Protein AF-A0A8J2WT45-F1 (afdb_monomer_lite)

Sequence (138 aa):
GPRRRARVRGADLAVELREHEHGDTVRAVNNYAHSLLKLRRFEEAKALLRKTMPVARRVLGENNETTLRMRTIYAAALHRDDAATLDDLREAVTTLEDTERTARRVLGGAHPDTGWIERALQNARAMLRARETPPGSA

InterPro domains:
  IPR011990 Tetratricopeptide-like helical domain superfamily [G3DSA:1.25.40.10] (8-134)
  IPR011990 Tetratricopeptide-like helical domain superfamily [SSF48452] (21-121)

pLDDT: mean 89.4, std 15.99, range [35.44, 98.81]

Organism: NCBI:txid35677

Foldseek 3Di:
DPDDPDPPVVVVVVVVVVLVVLVVVLLVLLVVLVVCLVVLVLVVSLVSLVVNLVSCCVSVNCLHLSSLSSLLSNLSSQQVNPPHDLVSLVSSLVSLVVSLVSCCVRVNCPHPSNVSSVVSNVSSVVSNVCVVCPPPND

Structure (mmCIF, N/CA/C/O backbone):
data_AF-A0A8J2WT45-F1
#
_entry.id   AF-A0A8J2WT45-F1
#
loop_
_atom_site.group_PDB
_atom_site.id
_atom_site.type_symbol
_atom_site.label_atom_id
_atom_site.label_alt_id
_atom_site.label_comp_id
_atom_site.label_asym_id
_atom_site.label_entity_id
_atom_site.label_seq_id
_atom_site.pdbx_PDB_ins_code
_atom_site.Cartn_x
_atom_site.Cartn_y
_atom_site.Cartn_z
_atom_site.occupancy
_atom_site.B_iso_or_equiv
_atom_site.auth_seq_id
_atom_site.auth_comp_id
_atom_site.auth_asym_id
_atom_site.auth_atom_id
_atom_site.pdbx_PDB_model_num
ATOM 1 N N . GLY A 1 1 ? 32.747 9.423 -43.767 1.00 35.44 1 GLY A N 1
ATOM 2 C CA . GLY A 1 1 ? 33.790 8.746 -42.966 1.00 35.44 1 GLY A CA 1
ATOM 3 C C . GLY A 1 1 ? 33.177 8.106 -41.726 1.00 35.44 1 GLY A C 1
ATOM 4 O O . GLY A 1 1 ? 32.493 8.809 -40.987 1.00 35.44 1 GLY A O 1
ATOM 5 N N . PRO A 1 2 ? 33.362 6.797 -41.488 1.00 40.66 2 PRO A N 1
ATOM 6 C CA . PRO A 1 2 ? 32.595 6.022 -40.512 1.00 40.66 2 PRO A CA 1
ATOM 7 C C . PRO A 1 2 ? 33.214 6.090 -39.104 1.00 40.66 2 PRO A C 1
ATOM 9 O O . PRO A 1 2 ? 33.658 5.087 -38.561 1.00 40.66 2 PRO A O 1
ATOM 12 N N . ARG A 1 3 ? 33.289 7.284 -38.500 1.00 44.91 3 ARG A N 1
ATOM 13 C CA . ARG A 1 3 ? 33.842 7.463 -37.136 1.00 44.91 3 ARG A CA 1
ATOM 14 C C . ARG A 1 3 ? 33.026 8.405 -36.240 1.00 44.91 3 ARG A C 1
ATOM 16 O O . ARG A 1 3 ? 33.581 9.141 -35.435 1.00 44.91 3 ARG A O 1
ATOM 23 N N . ARG A 1 4 ? 31.693 8.383 -36.354 1.00 43.03 4 ARG A N 1
ATOM 24 C CA . ARG A 1 4 ? 30.777 9.078 -35.418 1.00 43.03 4 ARG A CA 1
ATO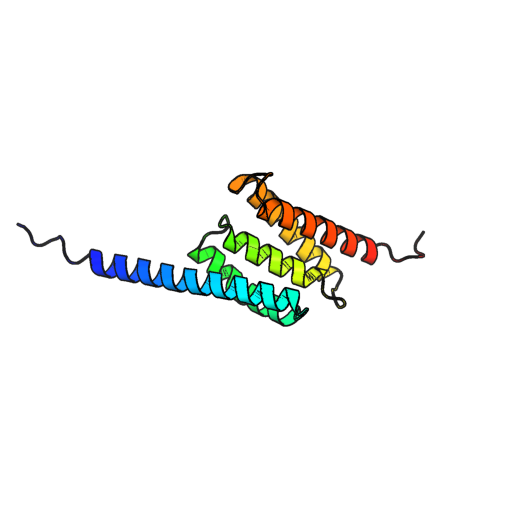M 25 C C . ARG A 1 4 ? 29.558 8.235 -35.004 1.00 43.03 4 ARG A C 1
ATOM 27 O O . ARG A 1 4 ? 28.481 8.770 -34.789 1.00 43.03 4 ARG A O 1
ATOM 34 N N . ARG A 1 5 ? 29.705 6.909 -34.894 1.00 44.72 5 ARG A N 1
ATOM 35 C CA . ARG A 1 5 ? 28.642 6.003 -34.405 1.00 44.72 5 ARG A CA 1
ATOM 36 C C . ARG A 1 5 ? 29.200 4.904 -33.494 1.00 44.72 5 ARG A C 1
ATOM 38 O O . ARG A 1 5 ? 29.092 3.730 -33.808 1.00 44.72 5 ARG A O 1
ATOM 45 N N . ALA A 1 6 ? 29.850 5.273 -32.392 1.00 47.50 6 ALA A N 1
ATOM 46 C CA . ALA A 1 6 ? 30.259 4.286 -31.379 1.00 47.50 6 ALA A CA 1
ATOM 47 C C . ALA A 1 6 ? 30.370 4.834 -29.944 1.00 47.50 6 ALA A C 1
ATOM 49 O O . ALA A 1 6 ? 30.811 4.110 -29.063 1.00 47.50 6 ALA A O 1
ATOM 50 N N . ARG A 1 7 ? 29.980 6.093 -29.678 1.00 42.88 7 ARG A N 1
ATOM 51 C CA . ARG A 1 7 ? 30.102 6.694 -28.333 1.00 42.88 7 ARG A CA 1
ATOM 52 C C . ARG A 1 7 ? 28.776 6.982 -27.625 1.00 42.88 7 ARG A C 1
ATOM 54 O O . ARG A 1 7 ? 28.805 7.419 -26.487 1.00 42.88 7 ARG A O 1
ATOM 61 N N . VAL A 1 8 ? 27.641 6.717 -28.279 1.00 52.56 8 VAL A N 1
ATOM 62 C CA . VAL A 1 8 ? 26.300 6.993 -27.723 1.00 52.56 8 VAL A CA 1
ATOM 63 C C . VAL A 1 8 ? 25.675 5.739 -27.083 1.00 52.56 8 VAL A C 1
ATOM 65 O O . VAL A 1 8 ? 25.062 5.834 -26.035 1.00 52.56 8 VAL A O 1
ATOM 68 N N . ARG A 1 9 ? 25.974 4.528 -27.586 1.00 59.00 9 ARG A N 1
ATOM 69 C CA . ARG A 1 9 ? 25.383 3.270 -27.071 1.00 59.00 9 ARG A CA 1
ATOM 70 C C . ARG A 1 9 ? 25.734 2.907 -25.624 1.00 59.00 9 ARG A C 1
ATOM 72 O O . ARG A 1 9 ? 24.957 2.219 -24.983 1.00 59.00 9 ARG A O 1
ATOM 79 N N . GLY A 1 10 ? 26.907 3.301 -25.125 1.00 63.31 10 GLY A N 1
ATOM 80 C CA . GLY A 1 10 ? 27.358 2.888 -23.788 1.00 63.31 10 GLY A CA 1
ATOM 81 C C . GLY A 1 10 ? 26.660 3.636 -22.650 1.00 63.31 10 GLY A C 1
ATOM 82 O O . GLY A 1 10 ? 26.357 3.038 -21.624 1.00 63.31 10 GLY A O 1
ATOM 83 N N . ALA A 1 11 ? 26.393 4.932 -22.840 1.00 68.38 11 ALA A N 1
ATOM 84 C CA . ALA A 1 11 ? 25.672 5.740 -21.860 1.00 68.38 11 ALA A CA 1
ATOM 85 C C . ALA A 1 11 ? 24.191 5.348 -21.819 1.00 68.38 11 ALA A C 1
ATOM 87 O O . ALA A 1 11 ? 23.669 5.141 -20.731 1.00 68.38 11 ALA A O 1
ATOM 88 N N . ASP A 1 12 ? 23.572 5.150 -22.987 1.00 67.75 12 ASP A N 1
ATOM 89 C CA . ASP A 1 12 ? 22.173 4.725 -23.100 1.00 67.75 12 ASP A CA 1
ATOM 90 C C . ASP A 1 12 ? 21.952 3.352 -22.444 1.00 67.75 12 ASP A C 1
ATOM 92 O O . ASP A 1 12 ? 21.065 3.214 -21.610 1.00 67.75 12 ASP A O 1
ATOM 96 N N . LEU A 1 13 ? 22.832 2.371 -22.702 1.00 58.22 13 LEU A N 1
ATOM 97 C CA . LEU A 1 13 ? 22.767 1.052 -22.059 1.00 58.22 13 LEU A CA 1
ATOM 98 C C . LEU A 1 13 ? 22.962 1.143 -20.537 1.00 58.22 13 LEU A C 1
ATOM 100 O O . LEU A 1 13 ? 22.291 0.454 -19.781 1.00 58.22 13 LEU A O 1
ATOM 104 N N . ALA A 1 14 ? 23.880 1.989 -20.060 1.00 60.34 14 ALA A N 1
ATOM 105 C CA . ALA A 1 14 ? 24.120 2.160 -18.627 1.00 60.34 14 ALA A CA 1
ATOM 106 C C . ALA A 1 14 ? 23.000 2.936 -17.913 1.00 60.34 14 ALA A C 1
ATOM 108 O O . ALA A 1 14 ? 22.872 2.821 -16.693 1.00 60.34 14 ALA A O 1
ATOM 109 N N . VAL A 1 15 ? 22.238 3.758 -18.639 1.00 67.62 15 VAL A N 1
ATOM 110 C CA . VAL A 1 15 ? 21.015 4.401 -18.144 1.00 67.62 15 VAL A CA 1
ATOM 111 C C . VAL A 1 15 ? 19.887 3.376 -18.108 1.00 67.62 15 VAL A C 1
ATOM 113 O O . VAL A 1 15 ? 19.301 3.200 -17.049 1.00 67.62 15 VAL A O 1
ATOM 116 N N . GLU A 1 16 ? 19.673 2.623 -19.186 1.00 64.44 16 GLU A N 1
ATOM 117 C CA . GLU A 1 16 ? 18.642 1.582 -19.280 1.00 64.44 16 GLU A CA 1
ATOM 118 C C . GLU A 1 16 ? 18.847 0.470 -18.241 1.00 64.44 16 GLU A C 1
ATOM 120 O O . GLU A 1 16 ? 17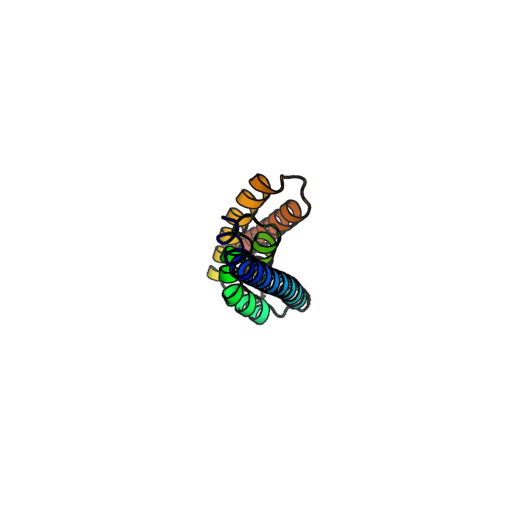.913 0.104 -17.532 1.00 64.44 16 GLU A O 1
ATOM 125 N N . LEU A 1 17 ? 20.084 -0.011 -18.060 1.00 57.94 17 LEU A N 1
ATOM 126 C CA . LEU A 1 17 ? 20.427 -0.981 -17.014 1.00 57.94 17 LEU A CA 1
ATOM 127 C C . LEU A 1 17 ? 20.165 -0.420 -15.614 1.00 57.94 17 LEU A C 1
ATOM 129 O O . LEU A 1 17 ? 19.587 -1.111 -14.782 1.00 57.94 17 LEU A O 1
ATOM 133 N N . ARG A 1 18 ? 20.527 0.844 -15.351 1.00 69.50 18 ARG A N 1
ATOM 134 C CA . ARG A 1 18 ? 20.234 1.482 -14.059 1.00 69.50 18 ARG A CA 1
ATOM 135 C C . ARG A 1 18 ? 18.736 1.653 -13.846 1.00 69.50 18 ARG A C 1
ATOM 137 O O . ARG A 1 18 ? 18.250 1.428 -12.746 1.00 69.50 18 ARG A O 1
ATOM 144 N N . GLU A 1 19 ? 17.988 2.074 -14.857 1.00 68.81 19 GLU A N 1
ATOM 145 C CA . GLU A 1 19 ? 16.527 2.181 -14.794 1.00 68.81 19 GLU A CA 1
ATOM 146 C C . GLU A 1 19 ? 15.880 0.814 -14.541 1.00 68.81 19 GLU A C 1
ATOM 148 O O . GLU A 1 19 ? 14.997 0.709 -13.687 1.00 68.81 19 GLU A O 1
ATOM 153 N N . HIS A 1 20 ? 16.386 -0.240 -15.184 1.00 66.44 20 HIS A N 1
ATOM 154 C CA . HIS A 1 20 ? 15.966 -1.619 -14.961 1.00 66.44 20 HIS A CA 1
ATOM 155 C C . HIS A 1 20 ? 16.250 -2.087 -13.526 1.00 66.44 20 HIS A C 1
ATOM 157 O O . HIS A 1 20 ? 15.341 -2.569 -12.852 1.00 66.44 20 HIS A O 1
ATOM 163 N N . GLU A 1 21 ? 17.468 -1.886 -13.013 1.00 70.12 21 GLU A N 1
ATOM 164 C CA . GLU A 1 21 ? 17.849 -2.227 -11.632 1.00 70.12 21 GLU A CA 1
ATOM 165 C C . GLU A 1 21 ? 16.995 -1.481 -10.595 1.00 70.12 21 GLU A C 1
ATOM 167 O O . GLU A 1 21 ? 16.543 -2.060 -9.597 1.00 70.12 21 GLU A O 1
ATOM 172 N N . HIS A 1 22 ? 16.709 -0.197 -10.837 1.00 78.44 22 HIS A N 1
ATOM 173 C CA . HIS A 1 22 ? 15.785 0.555 -9.993 1.00 78.44 22 HIS A CA 1
ATOM 174 C C . HIS A 1 22 ? 14.358 -0.013 -10.078 1.00 78.44 22 HIS A C 1
ATOM 176 O O . HIS A 1 22 ? 13.673 -0.085 -9.056 1.00 78.44 22 HIS A O 1
ATOM 182 N N . GLY A 1 23 ? 13.910 -0.441 -11.261 1.00 83.12 23 GLY A N 1
ATOM 183 C CA . GLY A 1 23 ? 12.604 -1.067 -11.467 1.00 83.12 23 GLY A CA 1
ATOM 184 C C . GLY A 1 23 ? 12.454 -2.397 -10.725 1.00 83.12 23 GLY A C 1
ATOM 185 O O . GLY A 1 23 ? 11.453 -2.608 -10.037 1.00 83.12 23 GLY A O 1
ATOM 186 N N . ASP A 1 24 ? 13.463 -3.266 -10.796 1.00 87.25 24 ASP A N 1
ATOM 187 C CA . ASP A 1 24 ? 13.496 -4.542 -10.070 1.00 87.25 24 ASP A CA 1
ATOM 188 C C . ASP A 1 24 ? 13.462 -4.318 -8.555 1.00 87.25 24 ASP A C 1
ATOM 190 O O . ASP A 1 24 ? 12.689 -4.961 -7.837 1.00 87.25 24 ASP A O 1
ATOM 194 N N . THR A 1 25 ? 14.226 -3.333 -8.076 1.00 90.38 25 THR A N 1
ATOM 195 C CA . THR A 1 25 ? 14.226 -2.928 -6.665 1.00 90.38 25 THR A CA 1
ATOM 196 C C . THR A 1 25 ? 12.836 -2.467 -6.221 1.00 90.38 25 THR A C 1
ATOM 198 O O . THR A 1 25 ? 12.351 -2.881 -5.167 1.00 90.38 25 THR A O 1
ATOM 201 N N . VAL A 1 26 ? 12.149 -1.653 -7.028 1.00 94.12 26 VAL A N 1
ATOM 202 C CA . VAL A 1 26 ? 10.787 -1.182 -6.726 1.00 94.12 26 VAL A CA 1
ATOM 203 C C . VAL A 1 26 ? 9.790 -2.345 -6.660 1.00 94.12 26 VAL A C 1
ATOM 205 O O . VAL A 1 26 ? 8.984 -2.402 -5.728 1.00 94.12 26 VAL A O 1
ATOM 208 N N . ARG A 1 27 ? 9.862 -3.317 -7.581 1.00 93.62 27 ARG A N 1
ATOM 209 C CA . ARG A 1 27 ? 8.998 -4.514 -7.537 1.00 93.62 27 ARG A CA 1
ATOM 210 C C . ARG A 1 27 ? 9.266 -5.371 -6.298 1.00 93.62 27 ARG A C 1
ATOM 212 O O . ARG A 1 27 ? 8.318 -5.834 -5.661 1.00 93.62 27 ARG A O 1
ATOM 219 N N . ALA A 1 28 ? 10.532 -5.544 -5.917 1.00 94.00 28 ALA A N 1
ATOM 220 C CA . ALA A 1 28 ? 10.903 -6.258 -4.696 1.00 94.00 28 ALA A CA 1
ATOM 221 C C . ALA A 1 28 ? 10.351 -5.561 -3.441 1.00 94.00 28 ALA A C 1
ATOM 223 O O . ALA A 1 28 ? 9.760 -6.214 -2.578 1.00 94.00 28 ALA A O 1
ATOM 224 N N . VAL A 1 29 ? 10.460 -4.231 -3.372 1.00 96.94 29 VAL A N 1
ATOM 225 C CA . VAL A 1 29 ? 9.883 -3.423 -2.288 1.00 96.94 29 VAL A CA 1
ATOM 226 C C . VAL A 1 29 ? 8.364 -3.565 -2.228 1.00 96.94 29 VAL A C 1
ATOM 228 O O . VAL A 1 29 ? 7.829 -3.762 -1.140 1.00 96.94 29 VAL A O 1
ATOM 231 N N . ASN A 1 30 ? 7.664 -3.507 -3.364 1.00 97.12 30 ASN A N 1
ATOM 232 C CA . ASN A 1 30 ? 6.215 -3.718 -3.418 1.00 97.12 30 ASN A CA 1
ATOM 233 C C . ASN A 1 30 ? 5.820 -5.077 -2.812 1.00 97.12 30 ASN A C 1
ATOM 235 O O . ASN A 1 30 ? 4.921 -5.153 -1.972 1.00 97.12 30 ASN A O 1
ATOM 239 N N . ASN A 1 31 ? 6.528 -6.144 -3.189 1.00 97.88 31 ASN A N 1
ATOM 240 C CA . ASN A 1 31 ? 6.273 -7.483 -2.659 1.00 97.88 31 ASN A CA 1
ATOM 241 C C . ASN A 1 31 ? 6.559 -7.561 -1.155 1.00 97.88 31 ASN A C 1
ATOM 243 O O . ASN A 1 31 ? 5.771 -8.142 -0.407 1.00 97.88 31 ASN A O 1
ATOM 247 N N . TYR A 1 32 ? 7.650 -6.944 -0.697 1.00 98.38 32 TYR A N 1
ATOM 248 C CA . TYR A 1 32 ? 7.991 -6.915 0.721 1.00 98.38 32 TYR A CA 1
ATOM 249 C C . TYR A 1 32 ? 6.962 -6.128 1.543 1.00 98.38 32 TYR A C 1
ATOM 251 O O . TYR A 1 32 ? 6.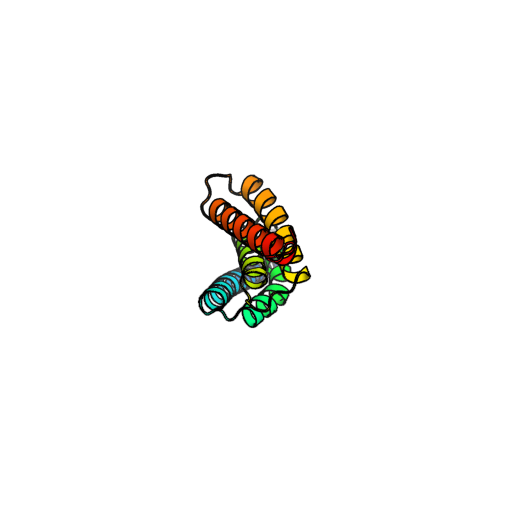479 -6.626 2.558 1.00 98.38 32 TYR A O 1
ATOM 259 N N . ALA A 1 33 ? 6.537 -4.957 1.067 1.00 98.38 33 ALA A N 1
ATOM 260 C CA . ALA A 1 33 ? 5.495 -4.161 1.705 1.00 98.38 33 ALA A CA 1
ATOM 261 C C . ALA A 1 33 ? 4.160 -4.918 1.790 1.00 98.38 33 ALA A C 1
ATOM 263 O O . ALA A 1 33 ? 3.482 -4.876 2.817 1.00 98.38 33 ALA A O 1
ATOM 264 N N . HIS A 1 34 ? 3.799 -5.667 0.745 1.00 98.12 34 HIS A N 1
ATOM 265 C CA . HIS A 1 34 ? 2.604 -6.506 0.764 1.00 98.12 34 HIS A CA 1
ATOM 266 C C . HIS A 1 34 ? 2.699 -7.631 1.809 1.00 98.12 34 HIS A C 1
ATOM 268 O O . HIS A 1 34 ? 1.721 -7.918 2.502 1.00 98.12 34 HIS A O 1
ATOM 274 N N . SER A 1 35 ? 3.876 -8.242 1.972 1.00 98.62 35 SER A N 1
ATOM 275 C CA . SER A 1 35 ? 4.125 -9.219 3.039 1.00 98.62 35 SER A CA 1
ATOM 276 C C . SER A 1 35 ? 4.021 -8.589 4.429 1.00 98.62 35 SER A C 1
ATOM 278 O O . SER A 1 35 ? 3.369 -9.160 5.300 1.00 98.62 35 SER A O 1
ATOM 280 N N . LEU A 1 36 ? 4.581 -7.392 4.632 1.00 98.50 36 LEU A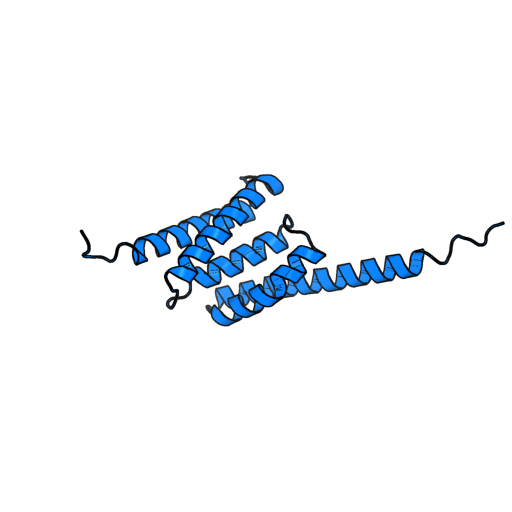 N 1
ATOM 281 C CA . LEU A 1 36 ? 4.444 -6.646 5.889 1.00 98.50 36 LEU A CA 1
ATOM 282 C C . LEU A 1 36 ? 2.971 -6.360 6.216 1.00 98.50 36 LEU A C 1
ATOM 284 O O . LEU A 1 36 ? 2.545 -6.587 7.347 1.00 98.50 36 LEU A O 1
ATOM 288 N N . LEU A 1 37 ? 2.170 -5.966 5.218 1.00 97.94 37 LEU A N 1
ATOM 289 C CA . LEU A 1 37 ? 0.728 -5.756 5.374 1.00 97.94 37 LEU A CA 1
ATOM 290 C C . LEU A 1 37 ? 0.006 -7.037 5.828 1.00 97.94 37 LEU A C 1
ATOM 292 O O . LEU A 1 37 ? -0.829 -6.986 6.730 1.00 97.94 37 LEU A O 1
ATOM 296 N N . LYS A 1 38 ? 0.330 -8.193 5.230 1.00 97.81 38 LYS A N 1
ATOM 297 C CA . LYS A 1 38 ? -0.245 -9.496 5.619 1.00 97.81 38 LYS A CA 1
ATOM 298 C C . LYS A 1 38 ? 0.162 -9.926 7.027 1.00 97.81 38 LYS A C 1
ATOM 300 O O . LYS A 1 38 ? -0.640 -10.528 7.730 1.00 97.81 38 LYS A O 1
ATOM 305 N N . LEU A 1 39 ? 1.381 -9.591 7.437 1.00 98.19 39 LEU A N 1
ATOM 306 C CA . LEU A 1 39 ? 1.904 -9.847 8.779 1.00 98.19 39 LEU A CA 1
ATOM 307 C C . LEU A 1 39 ? 1.441 -8.809 9.815 1.00 98.19 39 LEU A C 1
ATOM 309 O O . LEU A 1 39 ? 1.900 -8.856 10.951 1.00 98.19 39 LEU A O 1
ATOM 313 N N . ARG A 1 40 ? 0.564 -7.864 9.438 1.00 97.94 40 ARG A N 1
ATOM 314 C CA . ARG A 1 40 ? 0.112 -6.738 10.279 1.00 97.94 40 ARG A CA 1
ATOM 315 C C . ARG A 1 40 ? 1.252 -5.854 10.811 1.00 97.94 40 ARG A C 1
ATOM 317 O O . ARG A 1 40 ? 1.093 -5.155 11.805 1.00 97.94 40 ARG A O 1
ATOM 324 N N . ARG A 1 41 ? 2.401 -5.835 10.128 1.00 98.31 41 ARG A N 1
ATOM 325 C CA . ARG A 1 41 ? 3.549 -4.959 10.424 1.00 98.31 41 ARG A CA 1
ATOM 326 C C . ARG A 1 41 ? 3.344 -3.602 9.743 1.00 98.31 41 ARG A C 1
ATOM 328 O O . ARG A 1 41 ? 4.065 -3.240 8.813 1.00 98.31 41 ARG A O 1
ATOM 335 N N . PHE A 1 42 ? 2.295 -2.890 10.156 1.00 98.25 42 PHE A N 1
ATOM 336 C CA . PHE A 1 42 ? 1.794 -1.702 9.457 1.00 98.25 42 PHE A CA 1
ATOM 337 C C . PHE A 1 42 ? 2.782 -0.537 9.465 1.00 98.25 42 PHE A C 1
ATOM 339 O O . PHE A 1 42 ? 3.030 0.041 8.411 1.00 98.25 42 PHE A O 1
ATOM 346 N N . GLU A 1 43 ? 3.406 -0.235 10.605 1.00 97.69 43 GLU A N 1
ATOM 347 C CA . GLU A 1 43 ? 4.403 0.841 10.701 1.00 97.69 43 GLU A CA 1
ATOM 348 C C . GLU A 1 43 ? 5.589 0.638 9.758 1.00 97.69 43 GLU A C 1
ATOM 350 O O . GLU A 1 43 ? 6.017 1.556 9.058 1.00 97.69 43 GLU A O 1
ATOM 355 N N . GLU A 1 44 ? 6.078 -0.595 9.658 1.00 97.81 44 GLU A N 1
ATOM 356 C CA . GLU A 1 44 ? 7.183 -0.921 8.761 1.00 97.81 44 GLU A CA 1
ATOM 357 C C . GLU A 1 44 ? 6.776 -0.801 7.292 1.00 97.81 44 GLU A C 1
ATOM 359 O O . GLU A 1 44 ? 7.546 -0.281 6.483 1.00 97.81 44 GLU A O 1
ATOM 364 N N . ALA A 1 45 ? 5.551 -1.214 6.944 1.00 98.19 45 ALA A N 1
ATOM 365 C CA . ALA A 1 45 ? 5.011 -1.014 5.603 1.00 98.19 45 ALA A CA 1
ATOM 366 C C . ALA A 1 45 ? 4.875 0.484 5.271 1.00 98.19 45 ALA A C 1
ATOM 368 O O . ALA A 1 45 ? 5.304 0.910 4.196 1.00 98.19 45 ALA A O 1
ATOM 369 N N . LYS A 1 46 ? 4.343 1.294 6.200 1.00 98.06 46 LYS A N 1
ATOM 370 C CA . LYS A 1 46 ? 4.198 2.752 6.049 1.00 98.06 46 LYS A CA 1
ATOM 371 C C . LYS A 1 46 ? 5.556 3.422 5.830 1.00 98.06 46 LYS A C 1
ATOM 373 O O . LYS A 1 46 ? 5.725 4.157 4.856 1.00 98.06 46 LYS A O 1
ATOM 378 N N . ALA A 1 47 ? 6.538 3.132 6.685 1.00 97.56 47 ALA A N 1
ATOM 379 C CA . ALA A 1 47 ? 7.882 3.702 6.598 1.00 97.56 47 ALA A CA 1
ATOM 380 C C . ALA A 1 47 ? 8.599 3.312 5.294 1.00 97.56 47 ALA A C 1
ATOM 382 O O . ALA A 1 47 ? 9.163 4.170 4.605 1.00 97.56 47 ALA A O 1
ATOM 383 N N . LEU A 1 48 ? 8.534 2.030 4.919 1.00 98.06 48 LEU A N 1
ATOM 384 C CA . LEU A 1 48 ? 9.123 1.525 3.681 1.00 98.06 48 LEU A CA 1
ATOM 385 C C . LEU A 1 48 ? 8.515 2.209 2.451 1.00 98.06 48 LEU A C 1
ATOM 387 O O . LEU A 1 48 ? 9.248 2.666 1.570 1.00 98.06 48 LEU A O 1
ATOM 391 N N . LEU A 1 49 ? 7.185 2.306 2.389 1.00 97.94 49 LEU A N 1
ATOM 392 C CA . LEU A 1 49 ? 6.481 2.867 1.236 1.00 97.94 49 LEU A CA 1
ATOM 393 C C . LEU A 1 49 ? 6.645 4.385 1.134 1.00 97.94 49 LEU A C 1
ATOM 395 O O . LEU A 1 49 ? 6.916 4.873 0.037 1.00 97.94 49 LEU A O 1
ATOM 399 N N . ARG A 1 50 ? 6.605 5.137 2.246 1.00 96.81 50 ARG A N 1
ATOM 400 C CA . ARG A 1 50 ? 6.902 6.587 2.239 1.00 96.81 50 ARG A CA 1
ATOM 401 C C . ARG A 1 50 ? 8.266 6.889 1.619 1.00 96.81 50 ARG A C 1
ATOM 403 O O . ARG A 1 50 ? 8.391 7.824 0.832 1.00 96.81 50 ARG A O 1
ATOM 410 N N . LYS A 1 51 ? 9.279 6.071 1.920 1.00 95.50 51 LYS A N 1
ATOM 411 C CA . LYS A 1 51 ? 10.634 6.238 1.374 1.00 95.50 51 LYS A CA 1
ATOM 412 C C . LYS A 1 51 ? 10.738 5.877 -0.114 1.00 95.50 51 LYS A C 1
ATOM 414 O O . LYS A 1 51 ? 11.579 6.430 -0.817 1.00 95.50 51 LYS A O 1
ATOM 419 N N . THR A 1 52 ? 9.926 4.940 -0.599 1.00 95.44 52 THR A N 1
ATOM 420 C CA . THR A 1 52 ? 10.147 4.281 -1.901 1.00 95.44 52 THR A CA 1
ATOM 421 C C . THR A 1 52 ? 9.150 4.674 -2.987 1.00 95.44 52 THR A C 1
ATOM 423 O O . THR A 1 52 ? 9.519 4.664 -4.160 1.00 95.44 52 THR A O 1
ATOM 426 N N . MET A 1 53 ? 7.935 5.113 -2.645 1.00 96.88 53 MET A N 1
ATOM 427 C CA . MET A 1 53 ? 6.957 5.616 -3.621 1.00 96.88 53 MET A CA 1
ATOM 428 C C . MET A 1 53 ? 7.487 6.773 -4.492 1.00 96.88 53 MET A C 1
ATOM 430 O O . MET A 1 53 ? 7.238 6.744 -5.698 1.00 96.88 53 MET A O 1
ATOM 434 N N . PRO A 1 54 ? 8.273 7.749 -3.980 1.00 95.19 54 PRO A N 1
ATOM 435 C CA . PRO A 1 54 ? 8.871 8.777 -4.838 1.00 95.19 54 PRO A CA 1
ATOM 436 C C . PRO A 1 54 ? 9.818 8.198 -5.899 1.00 95.19 54 PRO A C 1
ATOM 438 O O . PRO A 1 54 ? 9.891 8.712 -7.016 1.00 95.19 54 PRO A O 1
ATOM 441 N N . VAL A 1 55 ? 10.524 7.111 -5.566 1.00 93.25 55 VAL A N 1
ATOM 442 C CA . VAL A 1 55 ? 11.403 6.395 -6.499 1.00 93.25 55 VAL A CA 1
ATOM 443 C C . VAL A 1 55 ? 10.571 5.638 -7.530 1.00 93.25 55 VAL A C 1
ATOM 445 O O . VAL A 1 55 ? 10.842 5.774 -8.720 1.00 93.25 55 VAL A O 1
ATOM 448 N N . ALA A 1 56 ? 9.530 4.920 -7.098 1.00 94.69 56 ALA A N 1
ATOM 449 C CA . ALA A 1 56 ? 8.603 4.220 -7.988 1.00 94.69 56 ALA A CA 1
ATOM 450 C C . ALA A 1 56 ? 7.963 5.176 -9.006 1.00 94.69 56 ALA A C 1
ATOM 452 O O . ALA A 1 56 ? 8.003 4.915 -10.206 1.00 94.69 56 ALA A O 1
ATOM 453 N N . ARG A 1 57 ? 7.491 6.344 -8.553 1.00 94.94 57 ARG A N 1
ATOM 454 C CA . ARG A 1 57 ? 6.942 7.393 -9.421 1.00 94.94 57 ARG A CA 1
ATOM 455 C C . ARG A 1 57 ? 7.937 7.874 -10.473 1.00 94.94 57 ARG A C 1
ATOM 457 O O . ARG A 1 57 ? 7.550 8.083 -11.616 1.00 94.94 57 ARG A O 1
ATOM 464 N N . ARG A 1 58 ? 9.205 8.065 -10.099 1.00 92.75 58 ARG A N 1
ATOM 465 C CA . ARG A 1 58 ? 10.252 8.531 -11.022 1.00 92.75 58 ARG A CA 1
ATOM 466 C C . ARG A 1 58 ? 10.651 7.463 -12.042 1.00 92.75 58 ARG A C 1
ATOM 468 O O . ARG A 1 58 ? 10.909 7.806 -13.185 1.00 92.75 58 ARG A O 1
ATOM 475 N N . VAL A 1 59 ? 10.749 6.206 -11.611 1.00 93.06 59 VAL A N 1
ATOM 476 C CA . VAL A 1 59 ? 11.316 5.102 -12.407 1.00 93.06 59 VAL A CA 1
ATOM 477 C C . VAL A 1 59 ? 10.255 4.416 -13.264 1.00 93.06 59 VAL A C 1
ATOM 479 O O . VAL A 1 59 ? 10.504 4.118 -14.424 1.00 93.06 59 VAL A O 1
ATOM 482 N N . LEU A 1 60 ? 9.072 4.162 -12.703 1.00 93.75 60 LEU A N 1
ATOM 483 C CA . LEU A 1 60 ? 7.988 3.444 -13.379 1.00 93.75 60 LEU A CA 1
ATOM 484 C C . LEU A 1 60 ? 6.905 4.384 -13.924 1.00 93.75 60 LEU A C 1
ATOM 486 O O . LEU A 1 60 ? 6.167 4.011 -14.833 1.00 93.75 60 LEU A O 1
ATOM 490 N N . GLY A 1 61 ? 6.799 5.593 -13.369 1.00 94.38 61 GLY A N 1
ATOM 491 C CA . GLY A 1 61 ? 5.727 6.541 -13.658 1.00 94.38 61 GLY A CA 1
ATOM 492 C C . GLY A 1 61 ? 4.550 6.430 -12.684 1.00 94.38 61 GLY A C 1
ATOM 493 O O . GLY A 1 61 ? 4.307 5.391 -12.068 1.00 94.38 61 GLY A O 1
ATOM 494 N N . GLU A 1 62 ? 3.791 7.520 -12.563 1.00 93.88 62 GLU A N 1
ATOM 495 C CA . GLU A 1 62 ? 2.631 7.623 -11.657 1.00 93.88 62 GLU A CA 1
ATOM 496 C C . GLU A 1 62 ? 1.488 6.665 -12.038 1.00 93.88 62 GLU A C 1
ATOM 498 O O . GLU A 1 62 ? 0.787 6.147 -11.177 1.00 93.88 62 GLU A O 1
ATOM 503 N N . ASN A 1 63 ? 1.324 6.396 -13.336 1.00 95.94 63 ASN A N 1
ATOM 504 C CA . ASN A 1 63 ? 0.244 5.564 -13.876 1.00 95.94 63 ASN A CA 1
ATOM 505 C C . ASN A 1 63 ? 0.582 4.062 -13.910 1.00 95.94 63 ASN A C 1
ATOM 507 O O . ASN A 1 63 ? -0.230 3.269 -14.379 1.00 95.94 63 ASN A O 1
ATOM 511 N N . ASN A 1 64 ? 1.789 3.669 -13.495 1.00 96.25 64 ASN A N 1
ATOM 512 C CA . ASN A 1 64 ? 2.217 2.276 -13.555 1.00 96.25 64 ASN A CA 1
ATOM 513 C C . ASN A 1 64 ? 1.478 1.425 -12.516 1.00 96.25 64 ASN A C 1
ATOM 515 O O . ASN A 1 64 ? 1.338 1.839 -11.366 1.00 96.25 64 ASN A O 1
ATOM 519 N N . GLU A 1 65 ? 1.082 0.208 -12.894 1.00 96.75 65 GLU A N 1
ATOM 520 C CA . GLU A 1 65 ? 0.380 -0.731 -12.010 1.00 96.75 65 GLU A CA 1
ATOM 521 C C . GLU A 1 65 ? 1.122 -0.962 -10.683 1.00 96.75 65 GLU A C 1
ATOM 523 O O . GLU A 1 65 ? 0.509 -0.931 -9.619 1.00 96.75 65 GLU A O 1
ATOM 528 N N . THR A 1 66 ? 2.453 -1.104 -10.705 1.00 96.69 66 THR A N 1
ATOM 529 C CA . THR A 1 66 ? 3.246 -1.292 -9.477 1.00 96.69 66 THR A CA 1
ATOM 530 C C . THR A 1 66 ? 3.218 -0.043 -8.595 1.00 96.69 66 THR A C 1
ATOM 532 O O . THR A 1 66 ? 3.087 -0.162 -7.378 1.00 96.69 66 THR A O 1
ATOM 535 N N . THR A 1 67 ? 3.282 1.157 -9.180 1.00 97.56 67 THR A N 1
ATOM 536 C CA . THR A 1 67 ? 3.165 2.419 -8.429 1.00 97.56 67 THR A CA 1
ATOM 537 C C . THR A 1 67 ? 1.786 2.537 -7.774 1.00 97.56 67 THR A C 1
ATOM 539 O O . THR A 1 67 ? 1.696 2.825 -6.579 1.00 97.56 67 THR A O 1
ATOM 542 N N . LEU A 1 68 ? 0.712 2.237 -8.513 1.00 98.44 68 LEU A N 1
ATOM 543 C CA . LEU A 1 68 ? -0.658 2.225 -7.987 1.00 98.44 68 LEU A CA 1
ATOM 544 C C . LEU A 1 68 ? -0.817 1.194 -6.863 1.00 98.44 68 LEU A C 1
ATOM 546 O O . LEU A 1 68 ? -1.401 1.483 -5.814 1.00 98.44 68 LEU A O 1
ATOM 550 N N . ARG A 1 69 ? -0.230 0.006 -7.034 1.00 98.31 69 ARG A N 1
ATOM 551 C CA . ARG A 1 69 ? -0.237 -1.051 -6.023 1.00 98.31 69 ARG A CA 1
ATOM 552 C C . ARG A 1 69 ? 0.474 -0.611 -4.747 1.00 98.31 69 ARG A C 1
ATOM 554 O O . ARG A 1 69 ? -0.101 -0.743 -3.671 1.00 98.31 69 ARG A O 1
ATOM 561 N N . MET A 1 70 ? 1.651 0.006 -4.848 1.00 98.56 70 MET A N 1
ATOM 562 C CA . MET A 1 70 ? 2.378 0.550 -3.694 1.00 98.56 70 MET A CA 1
ATOM 563 C C . MET A 1 70 ? 1.565 1.603 -2.930 1.00 98.56 70 MET A C 1
ATOM 565 O O . MET A 1 70 ? 1.480 1.526 -1.703 1.00 98.56 70 MET A O 1
ATOM 569 N N . ARG A 1 71 ? 0.910 2.538 -3.633 1.00 98.50 71 ARG A N 1
ATOM 570 C CA . ARG A 1 71 ? 0.018 3.540 -3.015 1.00 98.50 71 ARG A CA 1
ATOM 571 C C . ARG A 1 71 ? -1.153 2.888 -2.278 1.00 98.50 71 ARG A C 1
ATOM 573 O O . ARG A 1 71 ? -1.510 3.300 -1.177 1.00 98.50 71 ARG A O 1
ATOM 580 N N . THR A 1 72 ? -1.702 1.823 -2.851 1.00 98.75 72 THR A N 1
ATOM 581 C CA . THR A 1 72 ? -2.808 1.061 -2.257 1.00 98.75 72 THR A CA 1
ATOM 582 C C . THR A 1 72 ? -2.368 0.278 -1.021 1.00 98.75 72 THR A C 1
ATOM 584 O O . THR A 1 72 ? -3.081 0.281 -0.021 1.00 98.75 72 THR A O 1
ATOM 587 N N . ILE A 1 73 ? -1.181 -0.349 -1.034 1.00 98.81 73 ILE A N 1
ATOM 588 C CA . ILE A 1 73 ? -0.612 -1.011 0.158 1.00 98.81 73 ILE A CA 1
ATOM 589 C C . ILE A 1 73 ? -0.377 0.021 1.264 1.00 98.81 73 ILE A C 1
ATOM 591 O O . ILE A 1 73 ? -0.684 -0.257 2.420 1.00 98.81 73 ILE A O 1
ATOM 595 N N . TYR A 1 74 ? 0.130 1.208 0.918 1.00 98.75 74 TYR A N 1
ATOM 596 C CA . TYR A 1 74 ? 0.370 2.286 1.876 1.00 98.75 74 TYR A CA 1
ATOM 597 C C . TYR A 1 74 ? -0.931 2.725 2.556 1.00 98.75 74 TYR A C 1
ATOM 599 O O . TYR A 1 74 ? -1.023 2.702 3.781 1.00 98.75 74 TYR A O 1
ATOM 607 N N . ALA A 1 75 ? -1.970 3.018 1.772 1.00 98.75 75 ALA A N 1
ATOM 608 C CA . ALA A 1 75 ? -3.279 3.377 2.309 1.00 98.75 75 ALA A CA 1
ATOM 609 C C . ALA A 1 75 ? -3.928 2.236 3.111 1.00 98.75 75 ALA A C 1
ATOM 611 O O . ALA A 1 75 ? -4.545 2.475 4.148 1.00 98.75 75 ALA A O 1
ATOM 612 N N . ALA A 1 76 ? -3.751 0.984 2.680 1.00 98.69 76 ALA A N 1
ATOM 613 C CA . ALA A 1 76 ? -4.198 -0.175 3.444 1.00 98.69 76 ALA A CA 1
ATOM 614 C C . ALA A 1 76 ? -3.467 -0.293 4.789 1.00 98.69 76 ALA A C 1
ATOM 616 O O . ALA A 1 76 ? -4.091 -0.658 5.780 1.00 98.69 76 ALA A O 1
ATOM 617 N N . ALA A 1 77 ? -2.170 0.019 4.845 1.00 98.62 77 ALA A N 1
ATOM 618 C CA . ALA A 1 77 ? -1.409 0.029 6.091 1.00 98.62 77 ALA A CA 1
ATOM 619 C C . ALA A 1 77 ? -1.828 1.178 7.020 1.00 98.62 77 ALA A C 1
ATOM 621 O O . ALA A 1 77 ? -1.785 0.999 8.228 1.00 98.62 77 ALA A O 1
ATOM 622 N N . LEU A 1 78 ? -2.273 2.316 6.477 1.00 98.56 78 LEU A N 1
ATOM 623 C CA . LEU A 1 78 ? -2.844 3.412 7.265 1.00 98.56 78 LEU A CA 1
ATOM 624 C C . LEU A 1 78 ? -4.178 3.019 7.910 1.00 98.56 78 LEU A C 1
ATOM 626 O O . LEU A 1 78 ? -4.354 3.212 9.104 1.00 98.56 78 LEU A O 1
ATOM 630 N N . HIS A 1 79 ? -5.117 2.444 7.148 1.00 98.25 79 HIS A N 1
ATOM 631 C CA . HIS A 1 79 ? -6.480 2.230 7.653 1.00 98.25 79 HIS A CA 1
ATOM 632 C C . HIS A 1 79 ? -6.721 0.873 8.339 1.00 98.25 79 HIS A C 1
ATOM 634 O O . HIS A 1 79 ? -7.798 0.659 8.894 1.00 98.25 79 HIS A O 1
ATOM 640 N N . ARG A 1 80 ? -5.804 -0.097 8.209 1.00 97.62 80 ARG A N 1
ATOM 641 C CA . ARG A 1 80 ? -5.900 -1.421 8.869 1.00 97.62 80 ARG A CA 1
ATOM 642 C C . ARG A 1 80 ? -5.151 -1.486 10.195 1.00 97.62 80 ARG A C 1
ATOM 644 O O . ARG A 1 80 ? -5.193 -2.521 10.858 1.00 97.62 80 ARG A O 1
ATOM 651 N N . ASP A 1 81 ? -4.431 -0.425 10.520 1.00 95.75 81 ASP A N 1
ATOM 652 C CA . ASP A 1 81 ? -3.754 -0.271 11.790 1.00 95.75 81 ASP A CA 1
ATOM 653 C C . ASP A 1 81 ? -4.792 -0.015 12.887 1.00 95.75 81 ASP A C 1
ATOM 655 O O . ASP A 1 81 ? -5.582 0.922 12.791 1.00 95.75 81 ASP A O 1
ATOM 659 N N . ASP A 1 82 ? -4.807 -0.844 13.931 1.00 93.19 82 ASP A N 1
ATOM 660 C CA . ASP A 1 82 ? -5.743 -0.666 15.050 1.00 93.19 82 ASP A CA 1
ATOM 661 C C . ASP A 1 82 ? -5.453 0.648 15.805 1.00 93.19 82 ASP A C 1
ATOM 663 O O . ASP A 1 82 ? -6.334 1.202 16.465 1.00 93.19 82 ASP A O 1
ATOM 667 N N . ALA A 1 83 ? -4.226 1.169 15.679 1.00 94.62 83 ALA A N 1
ATOM 668 C CA . ALA A 1 83 ? -3.808 2.455 16.222 1.00 94.62 83 ALA A CA 1
ATOM 669 C C . ALA A 1 83 ? -4.062 3.640 15.268 1.00 94.62 83 ALA A C 1
ATOM 671 O O . ALA A 1 83 ? -3.649 4.757 15.583 1.00 94.62 83 ALA A O 1
ATOM 672 N N . ALA A 1 84 ? -4.737 3.432 14.128 1.00 96.12 84 ALA A N 1
ATOM 673 C CA . ALA A 1 84 ? -4.974 4.480 13.138 1.00 96.12 84 ALA A CA 1
ATOM 674 C C . ALA A 1 84 ? -5.654 5.716 13.747 1.00 96.12 84 ALA A C 1
ATOM 676 O O . ALA A 1 84 ? -6.710 5.650 14.401 1.00 96.12 84 ALA A O 1
ATOM 677 N N . THR A 1 85 ? -5.046 6.871 13.494 1.00 96.81 85 THR A N 1
ATOM 678 C CA . THR A 1 85 ? -5.615 8.173 13.831 1.00 96.81 85 THR A CA 1
ATOM 679 C C . THR A 1 85 ? -6.663 8.586 12.800 1.00 96.81 85 THR A C 1
ATOM 681 O O . THR A 1 85 ? -6.773 8.016 11.714 1.00 96.81 85 THR A O 1
ATOM 684 N N . LEU A 1 86 ? -7.452 9.611 13.123 1.00 97.25 86 LEU A N 1
ATOM 685 C CA . LEU A 1 86 ? -8.412 10.163 12.169 1.00 97.25 86 LEU A CA 1
ATOM 686 C C . LEU A 1 86 ? -7.716 10.722 10.916 1.00 97.25 86 LEU A C 1
ATOM 688 O O . LEU A 1 86 ? -8.248 10.611 9.812 1.00 97.25 86 LEU A O 1
ATOM 692 N N . ASP A 1 87 ? -6.511 11.265 11.080 1.00 97.88 87 ASP A N 1
ATOM 693 C CA . ASP A 1 87 ? -5.715 11.792 9.976 1.00 97.88 87 ASP A CA 1
ATOM 694 C C . ASP A 1 87 ? -5.146 10.669 9.102 1.00 97.88 87 ASP A C 1
ATOM 696 O O . ASP A 1 87 ? -5.215 10.783 7.880 1.00 97.88 87 ASP A O 1
ATOM 700 N N . ASP A 1 88 ? -4.717 9.541 9.685 1.00 98.06 88 ASP A N 1
ATOM 701 C CA . ASP A 1 88 ? -4.325 8.351 8.910 1.00 98.06 88 ASP A CA 1
ATOM 702 C C . ASP A 1 88 ? -5.490 7.835 8.053 1.00 98.06 88 ASP A C 1
ATOM 704 O O . ASP A 1 88 ? -5.318 7.493 6.881 1.00 98.06 88 ASP A O 1
ATOM 708 N N . LEU A 1 89 ? -6.703 7.804 8.618 1.00 98.50 89 LEU A N 1
ATOM 709 C CA . LEU A 1 89 ? -7.905 7.366 7.904 1.00 98.50 89 LEU A CA 1
ATOM 710 C C . LEU A 1 89 ? -8.264 8.320 6.755 1.00 98.50 89 LEU A C 1
ATOM 712 O O . LEU A 1 89 ? -8.593 7.863 5.657 1.00 98.50 89 LEU A O 1
ATOM 716 N N . ARG A 1 90 ? -8.163 9.636 6.970 1.00 98.56 90 ARG A N 1
ATOM 717 C CA . ARG A 1 90 ? -8.373 10.650 5.922 1.00 98.56 90 ARG A CA 1
ATOM 718 C C . ARG A 1 90 ? -7.315 10.575 4.826 1.00 98.56 90 ARG A C 1
ATOM 720 O O . ARG A 1 90 ? -7.655 10.650 3.642 1.00 98.56 90 ARG A O 1
ATOM 727 N N . GLU A 1 91 ? -6.051 10.392 5.203 1.00 98.44 91 GLU A N 1
ATOM 728 C CA . GLU A 1 91 ? -4.942 10.204 4.265 1.00 98.44 91 GLU A CA 1
ATOM 729 C C . GLU A 1 91 ? -5.158 8.940 3.421 1.00 98.44 91 GLU A C 1
ATOM 731 O O . GLU A 1 91 ? -5.007 8.982 2.196 1.00 98.44 91 GLU A O 1
ATOM 736 N N . ALA A 1 92 ? -5.583 7.835 4.041 1.00 98.69 92 ALA A N 1
ATOM 737 C CA . ALA A 1 92 ? -5.889 6.591 3.344 1.00 98.69 92 ALA A CA 1
ATOM 738 C C . ALA A 1 92 ? -7.012 6.773 2.314 1.00 98.69 92 ALA A C 1
ATOM 740 O O . ALA A 1 92 ? -6.849 6.372 1.161 1.00 98.69 92 ALA A O 1
ATOM 741 N N . VAL A 1 93 ? -8.129 7.401 2.705 1.00 98.81 93 VAL A N 1
ATOM 742 C CA . VAL A 1 93 ? -9.261 7.668 1.801 1.00 98.81 93 VAL A CA 1
ATOM 743 C C . VAL A 1 93 ? -8.820 8.543 0.631 1.00 98.81 93 VAL A C 1
ATOM 745 O O . VAL A 1 93 ? -9.010 8.146 -0.516 1.00 98.81 93 VAL A O 1
ATOM 748 N N . THR A 1 94 ? -8.153 9.666 0.901 1.00 98.75 94 THR A N 1
ATOM 749 C CA . THR A 1 94 ? -7.686 10.596 -0.143 1.00 98.75 94 THR A CA 1
ATOM 750 C C . THR A 1 94 ? -6.723 9.908 -1.114 1.00 98.75 94 THR A C 1
ATOM 752 O O . THR A 1 94 ? -6.837 10.042 -2.334 1.00 98.75 94 THR A O 1
ATOM 755 N N . THR A 1 95 ? -5.789 9.113 -0.582 1.00 98.56 95 THR A N 1
ATOM 756 C CA . THR A 1 95 ? -4.834 8.346 -1.392 1.00 98.56 95 THR A CA 1
ATOM 757 C C . THR A 1 95 ? -5.553 7.346 -2.291 1.00 98.56 95 THR A C 1
ATOM 759 O O . THR A 1 95 ? -5.217 7.236 -3.473 1.00 98.56 95 THR A O 1
ATOM 762 N N . LEU A 1 96 ? -6.540 6.624 -1.757 1.00 98.81 96 LEU A N 1
ATOM 763 C CA . LEU A 1 96 ? -7.289 5.608 -2.493 1.00 98.81 96 LEU A CA 1
ATOM 764 C C . LEU A 1 96 ? -8.229 6.216 -3.535 1.00 98.81 96 LEU A C 1
ATOM 766 O O . LEU A 1 96 ? -8.343 5.646 -4.610 1.00 98.81 96 LEU A O 1
ATOM 770 N N . GLU A 1 97 ? -8.839 7.374 -3.286 1.00 98.75 97 GLU A N 1
ATOM 771 C CA . GLU A 1 97 ? -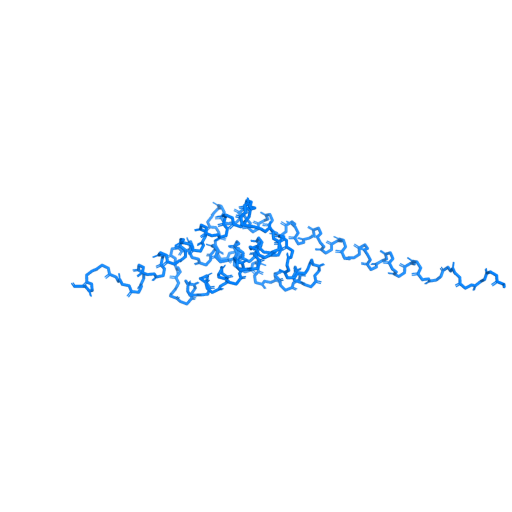9.670 8.077 -4.276 1.00 98.75 97 GLU A CA 1
ATOM 772 C C . GLU A 1 97 ? -8.865 8.513 -5.504 1.00 98.75 97 GLU A C 1
ATOM 774 O O . GLU A 1 97 ? -9.302 8.343 -6.644 1.00 98.75 97 GLU A O 1
ATOM 779 N N . ASP A 1 98 ? -7.663 9.051 -5.295 1.00 98.44 98 ASP A N 1
ATOM 780 C CA . ASP A 1 98 ? -6.782 9.417 -6.405 1.00 98.44 98 ASP A CA 1
ATOM 781 C C . ASP A 1 98 ? -6.227 8.188 -7.144 1.00 98.44 98 ASP A C 1
ATOM 783 O O . ASP A 1 98 ? -6.164 8.168 -8.380 1.00 98.44 98 ASP A O 1
ATOM 787 N N . THR A 1 99 ? -5.888 7.133 -6.397 1.00 98.56 99 THR A N 1
ATOM 788 C CA . THR A 1 99 ? -5.389 5.873 -6.967 1.00 98.56 99 THR A CA 1
ATOM 789 C C . THR A 1 99 ? -6.476 5.163 -7.778 1.00 98.56 99 THR A C 1
ATOM 791 O O . THR A 1 99 ? -6.201 4.694 -8.878 1.00 98.56 99 THR A O 1
ATOM 794 N N . GLU A 1 100 ? -7.715 5.128 -7.286 1.00 98.62 100 GLU A N 1
ATOM 795 C CA . GLU A 1 100 ? -8.868 4.506 -7.947 1.00 98.62 100 GLU A CA 1
ATOM 796 C C . GLU A 1 100 ? -9.208 5.203 -9.264 1.00 98.62 100 GLU A C 1
ATOM 798 O O . GLU A 1 100 ? -9.283 4.551 -10.308 1.00 98.62 100 GLU A O 1
ATOM 803 N N . ARG A 1 101 ? -9.286 6.539 -9.246 1.00 98.50 101 ARG A N 1
ATOM 804 C CA . ARG A 1 101 ? -9.531 7.348 -10.445 1.00 98.50 101 ARG A CA 1
ATOM 805 C C . ARG A 1 101 ? -8.460 7.110 -11.504 1.00 98.50 101 ARG A C 1
ATOM 807 O O . ARG A 1 101 ? -8.766 7.005 -12.694 1.00 98.50 101 ARG A O 1
ATOM 814 N N . THR A 1 102 ? -7.202 7.006 -11.080 1.00 98.25 102 THR A N 1
ATOM 815 C CA . THR A 1 102 ? -6.090 6.711 -11.987 1.00 98.25 102 THR A CA 1
ATOM 816 C C . THR A 1 102 ? -6.181 5.286 -12.527 1.00 98.25 102 THR A C 1
ATOM 818 O O . THR A 1 102 ? -6.139 5.111 -13.743 1.00 98.25 102 THR A O 1
ATOM 821 N N . ALA A 1 103 ? -6.385 4.287 -11.665 1.00 98.25 103 ALA A N 1
ATOM 822 C CA . ALA A 1 103 ? -6.494 2.879 -12.042 1.00 98.25 103 ALA A CA 1
ATOM 823 C C . ALA A 1 103 ? -7.649 2.628 -13.021 1.00 98.25 103 ALA A C 1
ATOM 825 O O . ALA A 1 103 ? -7.444 2.000 -14.058 1.00 98.25 103 ALA A O 1
ATOM 826 N N . ARG A 1 104 ? -8.832 3.208 -12.782 1.00 98.19 104 ARG A N 1
ATOM 827 C CA . ARG A 1 104 ? -9.965 3.125 -13.718 1.00 98.19 104 ARG A CA 1
ATOM 828 C C . ARG A 1 104 ? -9.621 3.657 -15.102 1.00 98.19 104 ARG A C 1
ATOM 830 O O . ARG A 1 104 ? -10.009 3.049 -16.095 1.00 98.19 104 ARG A O 1
ATOM 837 N N . ARG A 1 105 ? -8.895 4.777 -15.176 1.00 98.12 105 ARG A N 1
ATOM 838 C CA . ARG 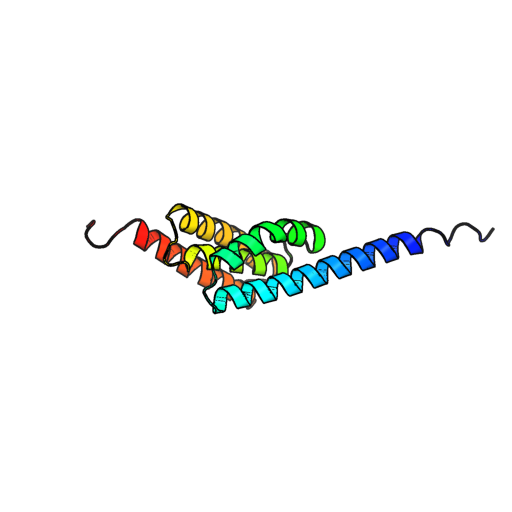A 1 105 ? -8.501 5.399 -16.446 1.00 98.12 105 ARG A CA 1
ATOM 839 C C . ARG A 1 105 ? -7.441 4.588 -17.192 1.00 98.12 105 ARG A C 1
ATOM 841 O O . ARG A 1 105 ? -7.490 4.546 -18.415 1.00 98.12 105 ARG A O 1
ATOM 848 N N . VAL A 1 106 ? -6.467 4.013 -16.482 1.00 98.06 106 VAL A N 1
ATOM 849 C CA . VAL A 1 106 ? -5.272 3.415 -17.112 1.00 98.06 106 VAL A CA 1
ATOM 850 C C . VAL A 1 106 ? -5.326 1.893 -17.230 1.00 98.06 106 VAL A C 1
ATOM 852 O O . VAL A 1 106 ? -4.784 1.355 -18.187 1.00 98.06 106 VAL A O 1
ATOM 855 N N . LEU A 1 107 ? -5.992 1.206 -16.298 1.00 97.25 107 LEU A N 1
ATOM 856 C CA . LEU A 1 107 ? -6.152 -0.255 -16.280 1.00 97.25 107 LEU A CA 1
ATOM 857 C C . LEU A 1 107 ? -7.562 -0.694 -16.704 1.00 97.25 107 LEU A C 1
ATOM 859 O O . LEU A 1 107 ? -7.752 -1.817 -17.165 1.00 97.25 107 LEU A O 1
ATOM 863 N N . GLY A 1 108 ? -8.556 0.185 -16.550 1.00 97.94 108 GLY A N 1
ATOM 864 C CA . GLY A 1 108 ? -9.967 -0.127 -16.768 1.00 97.94 108 GLY A CA 1
ATOM 865 C C . GLY A 1 108 ? -10.676 -0.641 -15.510 1.00 97.94 108 GLY A C 1
ATOM 866 O O . GLY A 1 108 ? -10.061 -1.113 -14.552 1.00 97.94 108 GLY A O 1
ATOM 867 N N . GLY A 1 109 ? -12.010 -0.551 -15.516 1.00 96.25 109 GLY A N 1
ATOM 868 C CA . GLY A 1 109 ? -12.855 -0.924 -14.372 1.00 96.25 109 GLY A CA 1
ATOM 869 C C . GLY A 1 109 ? -12.904 -2.427 -14.073 1.00 96.25 109 GLY A C 1
ATOM 870 O O . GLY A 1 109 ? -13.101 -2.813 -12.930 1.00 96.25 109 GLY A O 1
ATOM 871 N N . ALA A 1 110 ? -12.690 -3.283 -15.078 1.00 96.88 110 ALA A N 1
ATOM 872 C CA . ALA A 1 110 ? -12.691 -4.740 -14.907 1.00 96.88 110 ALA A CA 1
ATOM 873 C C . ALA A 1 110 ? -11.330 -5.307 -14.455 1.00 96.88 110 ALA A C 1
ATOM 875 O O . ALA A 1 110 ? -11.201 -6.516 -14.262 1.00 96.88 110 ALA A O 1
ATOM 876 N N . HIS A 1 111 ? -10.304 -4.462 -14.309 1.00 97.00 111 HIS A N 1
ATOM 877 C CA . HIS A 1 111 ? -8.970 -4.917 -13.934 1.00 97.00 111 HIS A CA 1
ATOM 878 C C . HIS A 1 111 ? -8.931 -5.374 -12.462 1.00 97.00 111 HIS A C 1
ATOM 880 O O . HIS A 1 111 ? -9.450 -4.661 -11.597 1.00 97.00 111 HIS A O 1
ATOM 886 N N . PRO A 1 112 ? -8.273 -6.504 -12.133 1.00 97.00 112 PRO A N 1
ATOM 887 C CA . PRO A 1 112 ? -8.202 -7.012 -10.760 1.00 97.00 112 PRO A CA 1
ATOM 888 C C . PRO A 1 112 ? -7.666 -5.995 -9.744 1.00 97.00 112 PRO A C 1
ATOM 890 O O . PRO A 1 112 ? -8.227 -5.858 -8.656 1.00 97.00 112 PRO A O 1
ATOM 893 N N . ASP A 1 113 ? -6.622 -5.243 -10.109 1.00 95.94 113 ASP A N 1
ATOM 894 C CA . ASP A 1 113 ? -6.060 -4.211 -9.227 1.00 95.94 113 ASP A CA 1
ATOM 895 C C . ASP A 1 113 ? -7.042 -3.057 -8.986 1.00 95.94 113 ASP A C 1
ATOM 897 O O . ASP A 1 113 ? -7.139 -2.588 -7.854 1.00 95.94 113 ASP A O 1
ATOM 901 N N . THR A 1 114 ? -7.840 -2.662 -9.986 1.00 98.31 114 THR A N 1
ATOM 902 C CA . THR A 1 114 ? -8.906 -1.662 -9.803 1.00 98.31 114 THR A CA 1
ATOM 903 C C . THR A 1 114 ? -9.927 -2.151 -8.775 1.00 98.31 114 THR A C 1
ATOM 905 O O . THR A 1 114 ? -10.222 -1.443 -7.814 1.00 98.31 114 THR A O 1
ATOM 908 N N . GLY A 1 115 ? -10.388 -3.400 -8.894 1.00 98.44 115 GLY A N 1
ATOM 909 C CA . GLY A 1 115 ? -11.329 -3.985 -7.931 1.00 98.44 115 GLY A CA 1
ATOM 910 C C . GLY A 1 115 ? -10.756 -4.121 -6.512 1.00 98.44 115 GLY A C 1
ATOM 911 O O . GLY A 1 115 ? -11.473 -3.972 -5.518 1.00 98.44 115 GLY A O 1
ATOM 912 N N . TRP A 1 116 ? -9.451 -4.377 -6.375 1.00 98.06 116 TRP A N 1
ATOM 913 C CA . TRP A 1 116 ? -8.798 -4.373 -5.065 1.00 98.06 116 TRP A CA 1
ATOM 914 C C . TRP A 1 116 ? -8.725 -2.966 -4.456 1.00 98.06 116 TRP A C 1
ATOM 916 O O . TRP A 1 116 ? -9.063 -2.812 -3.278 1.00 98.06 116 TRP A O 1
ATOM 926 N N . ILE A 1 117 ? -8.354 -1.954 -5.248 1.00 98.62 117 ILE A N 1
ATOM 927 C CA . ILE A 1 117 ? -8.315 -0.546 -4.825 1.00 98.62 117 ILE A CA 1
ATOM 928 C C . ILE A 1 117 ? -9.693 -0.088 -4.345 1.00 98.62 117 ILE A C 1
ATOM 930 O O . ILE A 1 117 ? -9.812 0.491 -3.267 1.00 98.62 117 ILE A O 1
ATOM 934 N N . GLU A 1 118 ? -10.748 -0.396 -5.096 1.00 98.62 118 GLU A N 1
ATOM 935 C CA . GLU A 1 118 ? -12.124 -0.043 -4.738 1.00 98.62 118 GLU A CA 1
ATOM 936 C C . GLU A 1 118 ? -12.546 -0.650 -3.400 1.00 98.62 118 GLU A C 1
ATOM 938 O O . GLU A 1 118 ? -13.118 0.032 -2.548 1.00 98.62 118 GLU A O 1
ATOM 943 N N . ARG A 1 119 ? -12.218 -1.925 -3.170 1.00 98.69 119 ARG A N 1
ATOM 944 C CA . ARG A 1 119 ? -12.507 -2.577 -1.890 1.00 98.69 119 ARG A CA 1
ATOM 945 C C . ARG A 1 119 ? -11.685 -1.987 -0.746 1.00 98.69 119 ARG A C 1
ATOM 947 O O . ARG A 1 119 ? -12.200 -1.845 0.362 1.00 98.69 119 ARG A O 1
ATOM 954 N N . ALA A 1 120 ? -10.427 -1.623 -0.987 1.00 98.56 120 ALA A N 1
ATOM 955 C CA . ALA A 1 120 ? -9.629 -0.900 -0.001 1.00 98.56 120 ALA A CA 1
ATOM 956 C C . ALA A 1 120 ? -10.263 0.464 0.328 1.00 98.56 120 ALA A C 1
ATOM 958 O O . ALA A 1 120 ? -10.411 0.794 1.502 1.00 98.56 120 ALA A O 1
ATOM 959 N N . LEU A 1 121 ? -10.730 1.209 -0.680 1.00 98.81 121 LEU A N 1
ATOM 960 C CA . LEU A 1 121 ? -11.401 2.500 -0.503 1.00 98.81 121 LEU A CA 1
ATOM 961 C C . LEU A 1 121 ? -12.695 2.371 0.307 1.00 98.81 121 LEU A C 1
ATOM 963 O O . LEU A 1 121 ? -12.943 3.163 1.216 1.00 98.81 121 LEU A O 1
ATOM 967 N N . GLN A 1 122 ? -13.512 1.358 0.013 1.00 98.75 122 GLN A N 1
ATOM 968 C CA . GLN A 1 122 ? -14.730 1.067 0.774 1.00 98.75 122 GLN A CA 1
ATOM 969 C C . GLN A 1 122 ? -14.419 0.801 2.253 1.00 98.75 122 GLN A C 1
ATOM 971 O O . GLN A 1 122 ? -15.081 1.369 3.125 1.00 98.75 122 GLN A O 1
ATOM 976 N N . ASN A 1 123 ? -13.384 0.003 2.535 1.00 98.38 123 ASN A N 1
ATOM 977 C CA . ASN A 1 123 ? -12.948 -0.292 3.900 1.00 98.38 123 ASN A CA 1
ATOM 978 C C . ASN A 1 123 ? -12.427 0.960 4.620 1.00 98.38 123 ASN A C 1
ATOM 980 O O . ASN A 1 123 ? -12.846 1.228 5.743 1.00 98.38 123 ASN A O 1
ATOM 984 N N . ALA A 1 124 ? -11.566 1.751 3.972 1.00 98.50 124 ALA A N 1
ATOM 985 C CA . ALA A 1 124 ? -11.030 2.986 4.542 1.00 98.50 124 ALA A CA 1
ATOM 986 C C . ALA A 1 124 ? -12.151 3.976 4.897 1.00 98.50 124 ALA A C 1
ATOM 988 O O . ALA A 1 124 ? -12.192 4.505 6.005 1.00 98.50 124 ALA A O 1
ATOM 989 N N . ARG A 1 125 ? -13.126 4.157 3.995 1.00 98.56 125 ARG A N 1
ATOM 990 C CA . ARG A 1 125 ? -14.304 5.004 4.238 1.00 98.56 125 ARG A CA 1
ATOM 991 C C . ARG A 1 125 ? -15.181 4.477 5.375 1.00 98.56 125 ARG A C 1
ATOM 993 O O . ARG A 1 125 ? -15.735 5.273 6.126 1.00 98.56 125 ARG A O 1
ATOM 1000 N N . ALA A 1 126 ? -15.336 3.159 5.503 1.00 97.50 126 ALA A N 1
ATOM 1001 C CA . ALA A 1 126 ? -16.088 2.563 6.606 1.00 97.50 126 ALA A CA 1
ATOM 1002 C C . ALA A 1 126 ? -15.402 2.809 7.959 1.00 97.50 126 ALA A C 1
ATOM 1004 O O . ALA A 1 126 ? -16.075 3.202 8.909 1.00 97.50 126 ALA A O 1
ATOM 1005 N N . MET A 1 127 ? -14.077 2.649 8.024 1.00 96.62 127 MET A N 1
ATOM 1006 C CA . MET A 1 127 ? -13.291 2.941 9.227 1.00 96.62 127 MET A CA 1
ATOM 1007 C C . MET A 1 127 ? -13.341 4.425 9.596 1.00 96.62 127 MET A C 1
ATOM 1009 O O . MET A 1 127 ? -13.570 4.746 10.759 1.00 96.62 127 MET A O 1
ATOM 1013 N N . LEU A 1 128 ? -13.208 5.322 8.612 1.00 97.19 128 LEU A N 1
ATOM 1014 C CA . LEU A 1 128 ? -13.316 6.765 8.832 1.00 97.19 128 LEU A CA 1
ATOM 1015 C C . LEU A 1 128 ? -14.677 7.140 9.430 1.00 97.19 128 LEU A C 1
ATOM 1017 O O . LEU A 1 128 ? -14.722 7.740 10.500 1.00 97.19 128 LEU A O 1
ATOM 1021 N N . ARG A 1 129 ? -15.782 6.692 8.816 1.00 96.19 129 ARG A N 1
ATOM 1022 C CA . ARG A 1 129 ? -17.136 6.952 9.335 1.00 96.19 129 ARG A CA 1
ATOM 1023 C C . ARG A 1 129 ? -17.339 6.413 10.750 1.00 96.19 129 ARG A C 1
ATOM 1025 O O . ARG A 1 129 ? -17.902 7.106 11.585 1.00 96.19 129 ARG A O 1
ATOM 1032 N N . ALA A 1 130 ? -16.869 5.197 11.033 1.00 93.31 130 ALA A N 1
ATOM 1033 C CA . ALA A 1 130 ? -16.989 4.605 12.366 1.00 93.31 130 ALA A CA 1
ATOM 1034 C C . ALA A 1 130 ? -16.220 5.402 13.436 1.00 93.31 130 ALA A C 1
ATOM 1036 O O . ALA A 1 130 ? -16.624 5.430 14.596 1.00 93.31 130 ALA A O 1
ATOM 1037 N N . ARG A 1 131 ? -15.115 6.053 13.053 1.00 91.50 131 ARG A N 1
ATOM 1038 C CA . ARG A 1 131 ? -14.318 6.899 13.949 1.00 91.50 131 ARG A CA 1
ATOM 1039 C C . ARG A 1 131 ? -14.922 8.293 14.135 1.00 91.50 131 ARG A C 1
ATOM 1041 O O . ARG A 1 131 ? -14.791 8.852 15.218 1.00 91.50 131 ARG A O 1
ATOM 1048 N N . GLU A 1 132 ? -15.572 8.835 13.104 1.00 90.19 132 GLU A N 1
ATOM 1049 C CA . GLU A 1 132 ? -16.261 10.136 13.136 1.00 90.19 132 GLU A CA 1
ATOM 1050 C C . GLU A 1 132 ? -17.620 10.075 13.843 1.00 90.19 132 GLU A C 1
ATOM 1052 O O . GLU A 1 132 ? -18.043 11.060 14.441 1.00 90.19 132 GLU A O 1
ATOM 1057 N N . THR A 1 133 ? -18.300 8.928 13.803 1.00 87.00 133 THR A N 1
ATOM 1058 C CA . THR A 1 133 ? -19.602 8.715 14.449 1.00 87.00 133 THR A CA 1
ATOM 1059 C C . THR A 1 133 ? -19.507 7.567 15.459 1.00 87.00 133 THR A C 1
ATOM 1061 O O . THR A 1 133 ? -19.945 6.449 15.171 1.00 87.00 133 THR A O 1
ATOM 1064 N N . PRO A 1 134 ? -18.898 7.793 16.641 1.00 71.38 134 PRO A N 1
ATOM 1065 C CA . PRO A 1 134 ? -18.752 6.743 17.638 1.00 71.38 134 PRO A CA 1
ATOM 1066 C C . PRO A 1 134 ? -20.130 6.254 18.122 1.00 71.38 134 PRO A C 1
ATOM 1068 O O . PRO A 1 134 ? -21.054 7.062 18.266 1.00 71.38 134 PRO A O 1
ATOM 1071 N N . PRO A 1 135 ? -20.302 4.947 18.390 1.00 60.88 135 PRO A N 1
ATOM 1072 C CA . PRO A 1 135 ? -21.569 4.411 18.882 1.00 60.88 135 PRO A CA 1
ATOM 1073 C C . PRO A 1 135 ? -22.002 5.147 20.160 1.00 60.88 135 PRO A C 1
ATOM 1075 O O . PRO A 1 135 ? -21.243 5.212 21.124 1.00 60.88 135 PRO A O 1
ATOM 1078 N N . GLY A 1 136 ? -23.211 5.723 20.141 1.00 65.69 136 GLY A N 1
ATOM 1079 C CA . GLY A 1 136 ? -23.769 6.540 21.231 1.00 65.69 136 GLY A CA 1
ATOM 1080 C C . GLY A 1 136 ? -23.833 8.052 20.970 1.00 65.69 136 GLY A C 1
ATOM 1081 O O . GLY A 1 136 ? -24.173 8.799 21.880 1.00 65.69 136 GLY A O 1
ATOM 1082 N N . SER A 1 137 ? -23.512 8.512 19.756 1.00 64.19 137 SER A N 1
ATOM 1083 C CA . SER A 1 137 ? -23.609 9.927 19.348 1.00 64.19 137 SER A CA 1
ATOM 1084 C C . SER A 1 137 ? -24.903 10.294 18.590 1.00 64.19 137 SER A C 1
ATOM 1086 O O . SER A 1 137 ? -24.967 11.366 17.990 1.00 64.19 137 SER A O 1
ATOM 1088 N N . ALA A 1 138 ? -25.927 9.427 18.634 1.00 56.53 138 ALA A N 1
ATOM 1089 C CA . ALA A 1 138 ? -27.260 9.627 18.049 1.00 56.53 138 ALA A CA 1
ATOM 1090 C C . ALA A 1 138 ? -28.351 9.629 19.126 1.00 56.53 138 ALA A C 1
ATOM 1092 O O . ALA A 1 138 ? -28.192 8.860 20.103 1.00 56.53 138 ALA A O 1
#

Secondary structure (DSSP, 8-state):
---SSSSSHHHHHHHHHHHHHHHHHHHHHHHHHHHHHHTT-HHHHHHHHHHHHHHHHHHH-TT-HHHHHHHHHHHHHHHS-TT--HHHHHHHHHHHHHHHHHHHHHT-TTSHHHHHHHHHHHHHHHHHHHHHS-TT--

Radius of gyration: 19.28 Å; chains: 1; bounding box: 61×22×64 Å